Protein AF-A0A7Y2YPM9-F1 (afdb_monomer)

Mean predicted aligned error: 4.41 Å

Foldseek 3Di:
DLVLLVVLLVLLVCLLPDQLVVDDLVNLVVSLVRNLDADADDDDCPVLCCCVVVVVLVVPPDPVLSVLSVCLVVLNVQLRVLSVQLNVLSVPQVVVVCVVQADDDPDDDDPVNSVVRSVSCNVQSPDPSNSVSSVVSVVSCPSNVVSVVVSVVSVVVSVVVVVVVVD

Radius of gyration: 21.72 Å; Cα contacts (8 Å, |Δi|>4): 113; chains: 1; bounding box: 53×28×60 Å

Nearest PDB structures (foldseek):
  5swr-assembly1_B  TM=2.618E-01  e=9.375E+00  Homo sapiens
  4wid-assembly1_B  TM=1.787E-01  e=6.660E+00  macacine betaherpesvirus 3

Sequence (167 aa):
IYTYHIVRDSILNRLIDLDPRLESFDSQDSLIKKVDWSWTFNPSRGIYNSIINSGKIELISNYDLKIRIAKLKDVIVDYIDDELYALDYTTQNVEPYFVKTFSFYKRPRTKKERFKDSINYLKVIPSREFQNQMIYIGFALQGIFEEGPILRNEFVEIMDMIDKQLE

Structure (mmCIF, N/CA/C/O backbone):
data_AF-A0A7Y2YPM9-F1
#
_entry.id   AF-A0A7Y2YPM9-F1
#
loop_
_atom_site.group_PDB
_atom_site.id
_atom_site.type_symbol
_atom_site.label_atom_id
_atom_site.label_alt_id
_atom_site.label_comp_id
_atom_site.label_asym_id
_atom_site.label_entity_id
_atom_site.label_seq_id
_atom_site.pdbx_PDB_ins_code
_atom_site.Cartn_x
_atom_site.Cartn_y
_atom_site.Cartn_z
_atom_site.occupancy
_atom_site.B_iso_or_equiv
_atom_site.auth_seq_id
_atom_site.auth_comp_id
_atom_site.auth_asym_id
_atom_site.auth_atom_id
_atom_site.pdbx_PDB_model_num
ATOM 1 N N . ILE A 1 1 ? -7.909 5.938 1.749 1.00 85.31 1 ILE A N 1
ATOM 2 C CA . ILE A 1 1 ? -6.473 5.590 1.839 1.00 85.31 1 ILE A CA 1
ATOM 3 C C . ILE A 1 1 ? -6.265 4.112 1.535 1.00 85.31 1 ILE A C 1
ATOM 5 O O . ILE A 1 1 ? -5.653 3.842 0.517 1.00 85.31 1 ILE A O 1
ATOM 9 N N . TYR A 1 2 ? -6.901 3.189 2.267 1.00 91.12 2 TYR A N 1
ATOM 10 C CA . TYR A 1 2 ? -6.841 1.736 2.012 1.00 91.12 2 TYR A CA 1
ATOM 11 C C . TYR A 1 2 ? -6.971 1.305 0.533 1.00 91.12 2 TYR A C 1
ATOM 13 O O . TYR A 1 2 ? -6.163 0.530 0.038 1.00 91.12 2 TYR A O 1
ATOM 21 N N . THR A 1 3 ? -7.916 1.867 -0.233 1.00 91.88 3 THR A N 1
ATOM 22 C CA . THR A 1 3 ? -8.053 1.568 -1.675 1.00 91.88 3 THR A CA 1
ATOM 23 C C . THR A 1 3 ? -6.802 1.904 -2.495 1.00 91.88 3 THR A C 1
ATOM 25 O O . THR A 1 3 ? -6.511 1.214 -3.467 1.00 91.88 3 THR A O 1
ATOM 28 N N . TYR A 1 4 ? -6.042 2.937 -2.121 1.00 92.31 4 TYR A N 1
ATOM 29 C CA . TYR A 1 4 ? -4.777 3.253 -2.787 1.00 92.31 4 TYR A CA 1
ATOM 30 C C . TYR A 1 4 ? -3.715 2.186 -2.519 1.00 92.31 4 TYR A C 1
ATOM 32 O O . TYR A 1 4 ? -2.962 1.860 -3.433 1.00 92.31 4 TYR A O 1
ATOM 40 N N . HIS A 1 5 ? -3.706 1.594 -1.322 1.00 93.44 5 HIS A N 1
ATOM 41 C CA . HIS A 1 5 ? -2.824 0.470 -0.998 1.00 93.44 5 HIS A CA 1
ATOM 42 C C . HIS A 1 5 ? -3.176 -0.771 -1.816 1.00 93.44 5 HIS A C 1
ATOM 44 O O . HIS A 1 5 ? -2.278 -1.374 -2.390 1.00 93.44 5 HIS A O 1
ATOM 50 N N . ILE A 1 6 ? -4.467 -1.077 -2.005 1.00 94.44 6 ILE A N 1
ATOM 51 C CA . ILE A 1 6 ? -4.912 -2.163 -2.907 1.00 94.44 6 ILE A CA 1
ATOM 52 C C . ILE A 1 6 ? -4.408 -1.935 -4.340 1.00 94.44 6 ILE A C 1
ATOM 54 O O . ILE A 1 6 ? -3.908 -2.850 -4.992 1.00 94.44 6 ILE A O 1
ATOM 58 N N . VAL A 1 7 ? -4.535 -0.706 -4.852 1.00 93.94 7 VAL A N 1
ATOM 59 C CA . VAL A 1 7 ? -4.048 -0.367 -6.199 1.00 93.94 7 VAL A CA 1
ATOM 60 C C . VAL A 1 7 ? -2.532 -0.540 -6.284 1.00 93.94 7 VAL A C 1
ATOM 62 O O . VAL A 1 7 ? -2.036 -1.074 -7.275 1.00 93.94 7 VAL A O 1
ATOM 65 N N . ARG A 1 8 ? -1.797 -0.111 -5.254 1.00 93.94 8 ARG A N 1
ATOM 66 C CA . ARG A 1 8 ? -0.342 -0.265 -5.188 1.00 93.94 8 ARG A CA 1
ATOM 67 C C . ARG A 1 8 ? 0.071 -1.736 -5.176 1.00 93.94 8 ARG A C 1
ATOM 69 O O . ARG A 1 8 ? 0.938 -2.109 -5.957 1.00 93.94 8 ARG A O 1
ATOM 76 N N . ASP A 1 9 ? -0.575 -2.564 -4.365 1.00 95.00 9 ASP A N 1
ATOM 77 C CA . ASP A 1 9 ? -0.318 -4.005 -4.306 1.00 95.00 9 ASP A CA 1
ATOM 78 C C . ASP A 1 9 ? -0.583 -4.698 -5.649 1.00 95.00 9 ASP A C 1
ATOM 80 O O . ASP A 1 9 ? 0.256 -5.443 -6.154 1.00 95.00 9 ASP A O 1
ATOM 84 N N . SER A 1 10 ? -1.677 -4.343 -6.326 1.00 95.25 10 SER A N 1
ATOM 85 C CA . SER A 1 10 ? -1.936 -4.832 -7.683 1.00 95.25 10 SER A CA 1
ATOM 86 C C . SER A 1 10 ? -0.823 -4.452 -8.671 1.00 95.25 10 SER A C 1
ATOM 88 O O . SER A 1 10 ? -0.467 -5.259 -9.533 1.00 95.25 10 SER A O 1
ATOM 90 N N . ILE A 1 11 ? -0.254 -3.248 -8.554 1.00 95.50 11 ILE A N 1
ATOM 91 C CA . ILE A 1 11 ? 0.867 -2.792 -9.388 1.00 95.50 11 ILE A CA 1
ATOM 92 C C . ILE A 1 11 ? 2.150 -3.565 -9.058 1.00 95.50 11 ILE A C 1
ATOM 94 O O . ILE A 1 11 ? 2.866 -3.946 -9.984 1.00 95.50 11 ILE A O 1
ATOM 98 N N . LEU A 1 12 ? 2.431 -3.811 -7.774 1.00 95.31 12 LEU A N 1
ATOM 99 C CA . LEU A 1 12 ? 3.589 -4.587 -7.320 1.00 95.31 12 LEU A CA 1
ATOM 100 C C . LEU A 1 12 ? 3.538 -6.008 -7.867 1.00 95.31 12 LEU A C 1
ATOM 102 O O . LEU A 1 12 ? 4.462 -6.423 -8.562 1.00 95.31 12 LEU A O 1
ATOM 106 N N . ASN A 1 13 ? 2.423 -6.705 -7.648 1.00 94.88 13 ASN A N 1
ATOM 107 C CA . ASN A 1 13 ? 2.210 -8.057 -8.157 1.00 94.88 13 ASN A CA 1
ATOM 108 C C . ASN A 1 13 ? 2.335 -8.098 -9.685 1.00 94.88 13 ASN A C 1
ATOM 110 O O . ASN A 1 13 ? 2.999 -8.972 -10.240 1.00 94.88 13 ASN A O 1
ATOM 114 N N . ARG A 1 14 ? 1.799 -7.084 -10.384 1.00 95.06 14 ARG A N 1
ATOM 115 C CA . ARG A 1 14 ? 1.966 -6.983 -11.837 1.00 95.06 14 ARG A CA 1
ATOM 116 C C . ARG A 1 14 ? 3.427 -6.834 -12.248 1.00 95.06 14 ARG A C 1
ATOM 118 O O . ARG A 1 14 ? 3.799 -7.453 -13.233 1.00 95.06 14 ARG A O 1
ATOM 125 N N . LEU A 1 15 ? 4.221 -6.014 -11.556 1.00 95.19 15 LEU A N 1
ATOM 126 C CA . LEU A 1 15 ? 5.644 -5.790 -11.852 1.00 95.19 15 LEU A CA 1
ATOM 127 C C . LEU A 1 15 ? 6.524 -6.998 -11.518 1.00 95.19 15 LEU A C 1
ATOM 129 O O . LEU A 1 15 ? 7.536 -7.204 -12.190 1.00 95.19 15 LEU A O 1
ATOM 133 N N . ILE A 1 16 ? 6.144 -7.782 -10.509 1.00 94.62 16 ILE A N 1
ATOM 134 C CA . ILE A 1 16 ? 6.858 -9.000 -10.118 1.00 94.62 16 ILE A CA 1
ATOM 135 C C . ILE A 1 16 ? 6.763 -10.057 -11.227 1.00 94.62 16 ILE A C 1
ATOM 137 O O . ILE A 1 16 ? 7.775 -10.610 -11.652 1.00 94.62 16 ILE A O 1
ATOM 141 N N . ASP A 1 17 ? 5.565 -10.248 -11.781 1.00 93.06 17 ASP A N 1
ATOM 142 C CA . ASP A 1 17 ? 5.308 -11.246 -12.827 1.00 93.06 17 ASP A CA 1
ATOM 143 C C . ASP A 1 17 ? 5.574 -10.736 -14.259 1.00 93.06 17 ASP A C 1
ATOM 145 O O . ASP A 1 17 ? 5.363 -11.455 -15.242 1.00 93.06 17 ASP A O 1
ATOM 149 N N . LEU A 1 18 ? 5.998 -9.4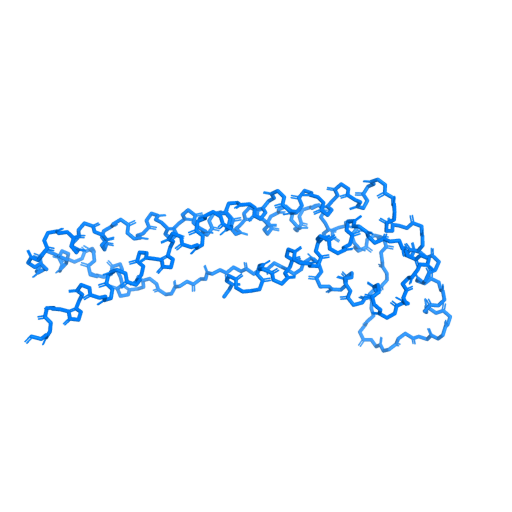78 -14.418 1.00 93.38 18 LEU A N 1
ATOM 150 C CA . LEU A 1 18 ? 6.104 -8.832 -15.725 1.00 93.38 18 LEU A CA 1
ATOM 151 C C . LEU A 1 18 ? 7.313 -9.330 -16.531 1.00 93.38 18 LEU A C 1
ATOM 153 O O . LEU A 1 18 ? 8.461 -9.105 -16.149 1.00 93.38 18 LEU A O 1
ATOM 157 N N . ASP A 1 19 ? 7.071 -9.871 -17.731 1.00 94.12 19 ASP A N 1
ATOM 158 C CA . ASP A 1 19 ? 8.106 -9.980 -18.770 1.00 94.12 19 ASP A CA 1
ATOM 159 C C . ASP A 1 19 ? 8.087 -8.720 -19.657 1.00 94.12 19 ASP A C 1
ATOM 161 O O . ASP A 1 19 ? 7.159 -8.536 -20.457 1.00 94.12 19 ASP A O 1
ATOM 165 N N . PRO A 1 20 ? 9.111 -7.848 -19.591 1.00 93.81 20 PRO A N 1
ATOM 166 C CA . PRO A 1 20 ? 9.115 -6.587 -20.332 1.00 93.81 20 PRO A CA 1
ATOM 167 C C . PRO A 1 20 ? 9.227 -6.764 -21.852 1.00 93.81 20 PRO A C 1
ATOM 169 O O . PRO A 1 20 ? 9.080 -5.789 -22.588 1.00 93.81 20 PRO A O 1
ATOM 172 N N . ARG A 1 21 ? 9.477 -7.981 -22.351 1.00 92.81 21 ARG A N 1
ATOM 173 C CA . ARG A 1 21 ? 9.487 -8.290 -23.792 1.00 92.81 21 ARG A CA 1
ATOM 174 C C . ARG A 1 21 ? 8.085 -8.504 -24.360 1.00 92.81 21 ARG A C 1
ATOM 176 O O . ARG A 1 21 ? 7.908 -8.388 -25.569 1.00 92.81 21 ARG A O 1
ATOM 183 N N . LEU A 1 22 ? 7.119 -8.839 -23.505 1.00 93.50 22 LEU A N 1
ATOM 184 C CA . LEU A 1 22 ? 5.736 -9.142 -23.888 1.00 93.50 22 LEU A CA 1
ATOM 185 C C . LEU A 1 22 ? 4.789 -7.954 -23.674 1.00 93.50 22 LEU A C 1
ATOM 187 O O . LEU A 1 22 ? 3.640 -7.989 -24.104 1.00 93.50 22 LEU A O 1
ATOM 191 N N . GLU A 1 23 ? 5.275 -6.896 -23.029 1.00 92.38 23 GLU A N 1
ATOM 192 C CA . GLU A 1 23 ? 4.487 -5.741 -22.613 1.00 92.38 23 GLU A CA 1
ATOM 193 C C . GLU A 1 23 ? 4.862 -4.480 -23.385 1.00 92.38 23 GLU A C 1
ATOM 195 O O . GLU A 1 23 ? 6.017 -4.266 -23.757 1.00 92.38 23 GLU A O 1
ATOM 200 N N . SER A 1 24 ? 3.893 -3.585 -23.577 1.00 94.50 24 SER A N 1
ATOM 201 C CA . SER A 1 24 ? 4.172 -2.298 -24.216 1.00 94.50 24 SER A CA 1
ATOM 202 C C . SER A 1 24 ? 4.994 -1.386 -23.299 1.00 94.50 24 SER A C 1
ATOM 204 O O . SER A 1 24 ? 4.868 -1.428 -22.074 1.00 94.50 24 SER A O 1
ATOM 206 N N . PHE A 1 25 ? 5.798 -0.497 -23.891 1.00 93.44 25 PHE A N 1
ATOM 207 C CA . PHE A 1 25 ? 6.532 0.519 -23.128 1.00 93.44 25 PHE A CA 1
ATOM 208 C C . PHE A 1 25 ? 5.600 1.360 -22.244 1.00 93.44 25 PHE A C 1
ATOM 210 O O . PHE A 1 25 ? 5.958 1.679 -21.117 1.00 93.44 25 PHE A O 1
ATOM 217 N N . ASP A 1 26 ? 4.416 1.726 -22.745 1.00 93.75 26 ASP A N 1
ATOM 218 C CA . ASP A 1 26 ? 3.487 2.596 -22.013 1.00 93.75 26 ASP A CA 1
ATOM 219 C C . ASP A 1 26 ? 2.877 1.879 -20.798 1.00 93.75 26 ASP A C 1
ATOM 221 O O . ASP A 1 26 ? 2.697 2.498 -19.749 1.00 93.75 26 ASP A O 1
ATOM 225 N N . SER A 1 27 ? 2.631 0.569 -20.918 1.00 94.06 27 SER A N 1
ATOM 226 C CA . SER A 1 27 ? 2.228 -0.301 -19.805 1.00 94.06 27 SER A CA 1
ATOM 227 C C . SER A 1 27 ? 3.308 -0.309 -18.717 1.00 94.06 27 SER A C 1
ATOM 229 O O . SER A 1 27 ? 3.047 0.057 -17.570 1.00 94.06 27 SER A O 1
ATOM 231 N N . GLN A 1 28 ? 4.556 -0.600 -19.101 1.00 94.44 28 GLN A N 1
ATOM 232 C CA . GLN A 1 28 ? 5.704 -0.641 -18.189 1.00 94.44 28 GLN A CA 1
ATOM 233 C C . GLN A 1 28 ? 5.958 0.717 -17.512 1.00 94.44 28 GLN A C 1
ATOM 235 O O . GLN A 1 28 ? 6.045 0.797 -16.288 1.00 94.44 28 GLN A O 1
ATOM 240 N N . ASP A 1 29 ? 6.016 1.802 -18.290 1.00 93.25 29 ASP A N 1
ATOM 241 C CA . ASP A 1 29 ? 6.245 3.162 -17.785 1.00 93.25 29 ASP A CA 1
ATOM 242 C C . ASP A 1 29 ? 5.136 3.597 -16.819 1.00 93.25 29 ASP A C 1
ATOM 244 O O . ASP A 1 29 ? 5.415 4.267 -15.823 1.00 93.25 29 ASP A O 1
ATOM 248 N N . SER A 1 30 ? 3.880 3.204 -17.071 1.00 92.50 30 SER A N 1
ATOM 249 C CA . SER A 1 30 ? 2.788 3.529 -16.153 1.00 92.50 30 SER A CA 1
ATOM 250 C C . SER A 1 30 ? 2.898 2.797 -14.818 1.00 92.50 30 SER A C 1
ATOM 252 O O . SER A 1 30 ? 2.483 3.378 -13.815 1.00 92.50 30 SER A O 1
ATOM 254 N N . LEU A 1 31 ? 3.371 1.550 -14.796 1.00 94.31 31 LEU A N 1
ATOM 255 C CA . LEU A 1 31 ? 3.539 0.783 -13.559 1.00 94.31 31 LEU A CA 1
ATOM 256 C C . LEU A 1 31 ? 4.694 1.353 -12.728 1.00 94.31 31 LEU A C 1
ATOM 258 O O . LEU A 1 31 ? 4.510 1.670 -11.554 1.00 94.31 31 LEU A O 1
ATOM 262 N N . ILE A 1 32 ? 5.849 1.590 -13.362 1.00 93.31 32 ILE A N 1
ATOM 263 C CA . ILE A 1 32 ? 7.043 2.147 -12.706 1.00 93.31 32 ILE A CA 1
ATOM 264 C C . ILE A 1 32 ? 6.759 3.502 -12.050 1.00 93.31 32 ILE A C 1
ATOM 266 O O . ILE A 1 32 ? 7.248 3.770 -10.961 1.00 93.31 32 ILE A O 1
ATOM 270 N N . LYS A 1 33 ? 5.943 4.358 -12.671 1.00 89.50 33 LYS A N 1
ATOM 271 C CA . LYS A 1 33 ? 5.614 5.688 -12.127 1.00 89.50 33 LYS A CA 1
ATOM 272 C C . LYS A 1 33 ? 4.692 5.686 -10.907 1.00 89.50 33 LYS A C 1
ATOM 274 O O . LYS A 1 33 ? 4.485 6.753 -10.337 1.00 89.50 33 LYS A O 1
ATOM 279 N N . LYS A 1 34 ? 4.059 4.555 -10.596 1.00 89.81 34 LYS A N 1
ATOM 280 C CA . LYS A 1 34 ? 3.013 4.458 -9.567 1.00 89.81 34 LYS A CA 1
ATOM 281 C C . LYS A 1 34 ? 3.397 3.556 -8.398 1.00 89.81 34 LYS A C 1
ATOM 283 O O . LYS A 1 34 ? 2.707 3.561 -7.387 1.00 89.81 34 LYS A O 1
ATOM 288 N N . VAL A 1 35 ? 4.440 2.745 -8.544 1.00 88.06 35 VAL A N 1
ATOM 289 C CA . VAL A 1 35 ? 4.758 1.679 -7.585 1.00 88.06 35 VAL A CA 1
ATOM 290 C C . VAL A 1 35 ? 5.366 2.191 -6.273 1.00 88.06 35 VAL A C 1
ATOM 292 O O . VAL A 1 35 ? 5.175 1.586 -5.216 1.00 88.06 35 VAL A O 1
ATOM 295 N N . ASP A 1 36 ? 6.048 3.334 -6.313 1.00 82.69 36 ASP A N 1
ATOM 296 C CA . ASP A 1 36 ? 6.629 4.003 -5.146 1.00 82.69 36 ASP A CA 1
ATOM 297 C C . ASP A 1 36 ? 5.632 4.923 -4.413 1.00 82.69 36 ASP A C 1
ATOM 299 O O . ASP A 1 36 ? 5.966 5.499 -3.380 1.00 82.69 36 ASP A O 1
ATOM 303 N N . TRP A 1 37 ? 4.385 5.043 -4.887 1.00 82.62 37 TRP A N 1
ATOM 304 C CA . TRP A 1 37 ? 3.382 5.892 -4.243 1.00 82.62 37 TRP A CA 1
ATOM 305 C C . TRP A 1 37 ? 2.966 5.331 -2.887 1.00 82.62 37 TRP A C 1
ATOM 307 O O . TRP A 1 37 ? 2.255 4.331 -2.807 1.00 82.62 37 TRP A O 1
ATOM 317 N N . SER A 1 38 ? 3.357 6.026 -1.823 1.00 81.69 38 SER A N 1
ATOM 318 C CA . SER A 1 38 ? 2.971 5.710 -0.449 1.00 81.69 38 SER A CA 1
ATOM 319 C C . SER A 1 38 ? 1.944 6.723 0.058 1.00 81.69 38 SER A C 1
ATOM 321 O O . SER A 1 38 ? 2.070 7.924 -0.181 1.00 81.69 38 SER A O 1
ATOM 323 N N . TRP A 1 39 ? 0.913 6.238 0.751 1.00 82.44 39 TRP A N 1
ATOM 324 C CA . TRP A 1 39 ? -0.169 7.054 1.303 1.00 82.44 39 TRP A CA 1
ATOM 325 C C . TRP A 1 39 ? -0.281 6.812 2.801 1.00 82.44 39 TRP A C 1
ATOM 327 O O . TRP A 1 39 ? -0.182 5.671 3.235 1.00 82.44 39 TRP A O 1
ATOM 337 N N . THR A 1 40 ? -0.533 7.868 3.569 1.00 86.19 40 THR A N 1
ATOM 338 C CA . THR A 1 40 ? -0.739 7.769 5.016 1.00 86.19 40 THR A CA 1
ATOM 339 C C . THR A 1 40 ? -2.099 8.334 5.410 1.00 86.19 40 THR A C 1
ATOM 341 O O . THR A 1 40 ? -2.588 9.334 4.869 1.00 86.19 40 THR A O 1
ATOM 344 N N . PHE A 1 41 ? -2.750 7.662 6.346 1.00 83.88 41 PHE A N 1
ATOM 345 C CA . PHE A 1 41 ? -4.011 8.024 6.949 1.00 83.88 41 PHE A CA 1
ATOM 346 C C . PHE A 1 41 ? -3.744 8.929 8.148 1.00 83.88 41 PHE A C 1
ATOM 348 O O . PHE A 1 41 ? -3.172 8.523 9.152 1.00 83.88 41 PHE A O 1
ATOM 355 N N . ASN A 1 42 ? -4.180 10.185 8.053 1.00 83.00 42 ASN A N 1
ATOM 356 C CA . ASN A 1 42 ? -3.996 11.171 9.115 1.00 83.00 42 ASN A CA 1
ATOM 357 C C . ASN A 1 42 ? -5.356 11.715 9.591 1.00 83.00 42 ASN A C 1
ATOM 359 O O . ASN A 1 42 ? -5.788 12.781 9.140 1.00 83.00 42 ASN A O 1
ATOM 363 N N . PRO A 1 43 ? -6.091 10.969 10.440 1.00 83.31 43 PRO A N 1
ATOM 364 C CA . PRO A 1 43 ? -7.395 11.398 10.927 1.00 83.31 43 PRO A CA 1
ATOM 365 C C . PRO A 1 43 ? -7.265 12.542 11.938 1.00 83.31 43 PRO A C 1
ATOM 367 O O . PRO A 1 43 ? -6.377 12.547 12.791 1.00 83.31 43 PRO A O 1
ATOM 370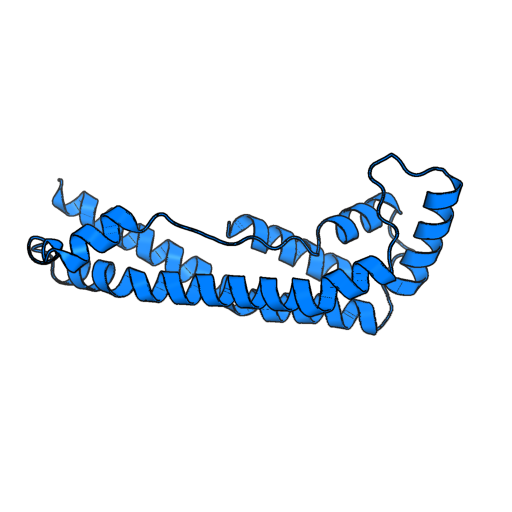 N N . SER A 1 44 ? -8.215 13.481 11.918 1.00 83.50 44 SER A N 1
ATOM 371 C CA . SER A 1 44 ? -8.327 14.477 12.989 1.00 83.50 44 SER A CA 1
ATOM 372 C C . SER A 1 44 ? -8.759 13.802 14.291 1.00 83.50 44 SER A C 1
ATOM 374 O O . SER A 1 44 ? -9.834 13.212 14.369 1.00 83.50 44 SER A O 1
ATOM 376 N N . ARG A 1 45 ? -7.933 13.921 15.336 1.00 82.75 45 ARG A N 1
ATOM 377 C CA . ARG A 1 45 ? -8.190 13.322 16.659 1.00 82.75 45 ARG A CA 1
ATOM 378 C C . ARG A 1 45 ? -8.620 14.337 17.718 1.00 82.75 45 ARG A C 1
ATOM 380 O O . ARG A 1 45 ? -8.755 13.977 18.879 1.00 82.75 45 ARG A O 1
ATOM 387 N N . GLY A 1 46 ? -8.833 15.605 17.357 1.00 84.50 46 GLY A N 1
ATOM 388 C CA . GLY A 1 46 ? -9.096 16.675 18.331 1.00 84.50 46 GLY A CA 1
ATOM 389 C C . GLY A 1 46 ? -10.354 16.438 19.174 1.00 84.50 46 GLY A C 1
ATOM 390 O O . GLY A 1 46 ? -10.303 16.498 20.401 1.00 84.50 46 GLY A O 1
ATOM 391 N N . ILE A 1 47 ? -11.470 16.108 18.517 1.00 83.56 47 ILE A N 1
ATOM 392 C CA . ILE A 1 47 ? -12.748 15.823 19.190 1.00 83.56 47 ILE A CA 1
ATOM 393 C C . ILE A 1 47 ? -12.657 14.517 19.982 1.00 83.56 47 ILE A C 1
ATOM 395 O O . ILE A 1 47 ? -13.022 14.493 21.154 1.00 83.56 47 ILE A O 1
ATOM 399 N N . TYR A 1 48 ? -12.106 13.465 19.371 1.00 87.06 48 TYR A N 1
ATOM 400 C CA . TYR A 1 48 ? -11.875 12.179 20.027 1.00 87.06 48 TYR A CA 1
ATOM 401 C C . TYR A 1 48 ? -11.076 12.347 21.330 1.00 87.06 48 TYR A C 1
ATOM 403 O O . TYR A 1 48 ? -11.556 12.011 22.410 1.00 87.06 48 TYR A O 1
ATOM 411 N N . ASN A 1 49 ? -9.907 12.990 21.257 1.00 87.25 49 ASN A N 1
ATOM 412 C CA . ASN A 1 49 ? -9.060 13.260 22.417 1.00 87.25 49 ASN A CA 1
ATOM 413 C C . ASN A 1 49 ? -9.781 14.118 23.464 1.00 87.25 49 ASN A C 1
ATOM 415 O O . ASN A 1 49 ? -9.600 13.902 24.658 1.00 87.25 49 ASN A O 1
ATOM 419 N N . SER A 1 50 ? -10.607 15.082 23.043 1.00 88.38 50 SER A N 1
ATOM 420 C CA . SER A 1 50 ? -11.401 15.893 23.968 1.00 88.38 50 SER A CA 1
ATOM 421 C C . SER A 1 50 ? -12.407 15.046 24.748 1.00 88.38 50 SER A C 1
ATOM 423 O O . SER A 1 50 ? -12.502 15.199 25.964 1.00 88.38 50 SER A O 1
ATOM 425 N N . ILE A 1 51 ? -13.123 14.131 24.088 1.00 86.56 51 ILE A N 1
ATOM 426 C CA . ILE A 1 51 ? -14.112 13.250 24.730 1.00 86.56 51 ILE A CA 1
ATOM 427 C C . ILE A 1 51 ? -13.441 12.322 25.749 1.00 86.56 51 ILE A C 1
ATOM 429 O O . ILE A 1 51 ? -13.927 12.212 26.876 1.00 86.56 51 ILE A O 1
ATOM 433 N N . ILE A 1 52 ? -12.308 11.719 25.378 1.00 86.44 52 ILE A N 1
ATOM 434 C CA . ILE A 1 52 ? -11.532 10.838 26.260 1.00 86.44 52 ILE A CA 1
ATOM 435 C C . ILE A 1 52 ? -10.971 11.620 27.456 1.00 86.44 52 ILE A C 1
ATOM 437 O O . ILE A 1 52 ? -11.255 11.295 28.606 1.00 86.44 52 ILE A O 1
ATOM 441 N N . ASN A 1 53 ? -10.224 12.697 27.202 1.00 87.75 53 ASN A N 1
ATOM 442 C CA . ASN A 1 53 ? -9.461 13.392 28.244 1.00 87.75 53 ASN A CA 1
ATOM 443 C C . ASN A 1 53 ? -10.334 14.216 29.200 1.00 87.75 53 ASN A C 1
ATOM 445 O O . ASN A 1 53 ? -9.916 14.493 30.320 1.00 87.75 53 ASN A O 1
ATOM 449 N N . SER A 1 54 ? -11.532 14.632 28.778 1.00 88.75 54 SER A N 1
ATOM 450 C CA . SER A 1 54 ? -12.472 15.353 29.650 1.00 88.75 54 SER A CA 1
ATOM 451 C C . SER A 1 54 ? -13.333 14.432 30.520 1.00 88.75 54 SER A C 1
ATOM 453 O O . SER A 1 54 ? -14.188 14.926 31.251 1.00 88.75 54 SER A O 1
ATOM 455 N N . GLY A 1 55 ? -13.164 13.108 30.416 1.00 86.62 55 GLY A N 1
ATOM 456 C CA . GLY A 1 55 ? -14.007 12.129 31.105 1.00 86.62 55 GLY A CA 1
ATOM 457 C C . GLY A 1 55 ? -15.441 12.062 30.570 1.00 86.62 55 GLY A C 1
ATOM 458 O O . GLY A 1 55 ? -16.251 11.306 31.093 1.00 86.62 55 GLY A O 1
ATOM 459 N N . LYS A 1 56 ? -15.776 12.808 29.506 1.00 88.44 56 LYS A N 1
ATOM 460 C CA . LYS A 1 56 ? -17.112 12.784 28.883 1.00 88.44 56 LYS A CA 1
ATOM 461 C C . LYS A 1 56 ? -17.474 11.415 28.322 1.00 88.44 56 LYS A C 1
ATOM 463 O O . LYS A 1 56 ? -18.656 11.108 28.229 1.00 88.44 56 LYS A O 1
ATOM 468 N N . ILE A 1 57 ? -16.480 10.589 27.997 1.00 87.19 57 ILE A N 1
ATOM 469 C CA . ILE A 1 57 ? -16.689 9.181 27.649 1.00 87.19 57 ILE A CA 1
ATOM 470 C C . ILE A 1 57 ? -17.458 8.409 28.739 1.00 87.19 57 ILE A C 1
ATOM 472 O O . ILE A 1 57 ? -18.200 7.484 28.419 1.00 87.19 57 ILE A O 1
ATOM 476 N N . GLU A 1 58 ? -17.379 8.822 30.011 1.00 89.44 58 GLU A N 1
ATOM 477 C CA . GLU A 1 58 ? -18.121 8.181 31.102 1.00 89.44 58 GLU A CA 1
ATOM 478 C C . GLU A 1 58 ? -19.638 8.367 31.013 1.00 89.44 58 GLU A C 1
ATOM 480 O O . GLU A 1 58 ? -20.377 7.545 31.556 1.00 89.44 58 GLU A O 1
ATOM 485 N N . LEU A 1 59 ? -20.101 9.389 30.284 1.00 88.00 59 LEU A N 1
ATOM 486 C CA . LEU A 1 59 ? -21.524 9.644 30.039 1.00 88.00 59 LEU A CA 1
ATOM 487 C C . LEU A 1 59 ? -22.159 8.608 29.101 1.00 88.00 59 LEU A C 1
ATOM 489 O O . LEU A 1 59 ? -23.383 8.513 29.039 1.00 88.00 59 LEU A O 1
ATOM 493 N N . ILE A 1 60 ? -21.348 7.831 28.379 1.00 88.19 60 ILE A N 1
ATOM 494 C CA . ILE A 1 60 ? -21.830 6.738 27.536 1.00 88.19 60 ILE A CA 1
ATOM 495 C C . ILE A 1 60 ? -22.262 5.588 28.450 1.00 88.19 60 ILE A C 1
ATOM 497 O O . ILE A 1 60 ? -21.437 4.950 29.108 1.00 88.19 60 ILE A O 1
ATOM 501 N N . SER A 1 61 ? -23.569 5.326 28.491 1.00 88.38 61 SER A N 1
ATOM 502 C CA . SER A 1 61 ? -24.176 4.302 29.350 1.00 88.38 61 SER A CA 1
ATOM 503 C C . SER A 1 61 ? -23.845 2.876 28.903 1.00 88.38 61 SER A C 1
ATOM 505 O O . SER A 1 61 ? -23.681 1.987 29.737 1.00 88.38 61 SER A O 1
ATOM 507 N N . ASN A 1 62 ? -23.711 2.650 27.594 1.00 92.50 62 ASN A N 1
ATOM 508 C CA . ASN A 1 62 ? -23.319 1.353 27.052 1.00 92.50 62 ASN A CA 1
ATOM 509 C C . ASN A 1 62 ? -21.825 1.104 27.288 1.00 92.50 62 ASN A C 1
ATOM 511 O O . ASN A 1 62 ? -20.958 1.751 26.698 1.00 92.50 62 ASN A O 1
ATOM 515 N N . TYR A 1 63 ? -21.551 0.132 28.154 1.00 92.00 63 TYR A N 1
ATOM 516 C CA . TYR A 1 63 ? -20.204 -0.252 28.553 1.00 92.00 63 TYR A CA 1
ATOM 517 C C . TYR A 1 63 ? -19.353 -0.786 27.391 1.00 92.00 63 TYR A C 1
ATOM 519 O O . TYR A 1 63 ? -18.172 -0.459 27.305 1.00 92.00 63 TYR A O 1
ATOM 527 N N . ASP A 1 64 ? -19.946 -1.556 26.477 1.00 93.31 64 ASP A N 1
ATOM 528 C CA . ASP A 1 64 ? -19.230 -2.111 25.324 1.00 93.31 64 ASP A CA 1
ATOM 529 C C . ASP A 1 64 ? -18.826 -1.004 24.338 1.00 93.31 64 ASP A C 1
ATOM 531 O O . ASP A 1 64 ? -17.662 -0.907 23.951 1.00 93.31 64 ASP A O 1
ATOM 535 N N . LEU A 1 65 ? -19.746 -0.073 24.049 1.00 92.81 65 LEU A N 1
ATOM 536 C CA . LEU A 1 65 ? -19.466 1.099 23.211 1.00 92.81 65 LEU A CA 1
ATOM 537 C C . LEU A 1 65 ? -18.338 1.945 23.811 1.00 92.81 65 LEU A C 1
ATOM 539 O O . LEU A 1 65 ? -17.426 2.377 23.108 1.00 92.81 65 LEU A O 1
ATOM 543 N N . LYS A 1 66 ? -18.373 2.145 25.133 1.00 92.31 66 LYS A N 1
ATOM 544 C CA . LYS A 1 66 ? -17.335 2.866 25.872 1.00 92.31 66 LYS A CA 1
ATOM 545 C C . LYS A 1 66 ? -15.961 2.214 25.696 1.00 92.31 66 LYS A C 1
ATOM 547 O O . LYS A 1 66 ? -14.997 2.906 25.369 1.00 92.31 66 LYS A O 1
ATOM 552 N N . ILE A 1 67 ? -15.867 0.895 25.885 1.00 92.38 67 ILE A N 1
ATOM 553 C CA . ILE A 1 67 ? -14.609 0.152 25.720 1.00 92.38 67 ILE A CA 1
ATOM 554 C C . ILE A 1 67 ? -14.091 0.265 24.288 1.00 92.38 67 ILE A C 1
ATOM 556 O O . ILE A 1 67 ? -12.903 0.519 24.094 1.00 92.38 67 ILE A O 1
ATOM 560 N N . ARG A 1 68 ? -14.959 0.081 23.291 1.00 93.75 68 ARG A N 1
ATOM 561 C CA . ARG A 1 68 ? -14.571 0.137 21.877 1.00 93.75 68 ARG A CA 1
ATOM 562 C C . ARG A 1 68 ? -14.056 1.510 21.482 1.00 93.75 68 ARG A C 1
ATOM 564 O O . ARG A 1 68 ? -12.978 1.607 20.908 1.00 93.75 68 ARG A O 1
ATOM 571 N N . ILE A 1 69 ? -14.752 2.575 21.887 1.00 91.81 69 ILE A N 1
ATOM 572 C CA . ILE A 1 69 ? -14.279 3.947 21.672 1.00 91.81 69 ILE A CA 1
ATOM 573 C C . ILE A 1 69 ? -12.921 4.156 22.344 1.00 91.81 69 ILE A C 1
ATOM 575 O O . ILE A 1 69 ? -12.048 4.749 21.726 1.00 91.81 69 ILE A O 1
ATOM 579 N N . ALA A 1 70 ? -12.704 3.661 23.566 1.00 90.25 70 ALA A N 1
ATOM 580 C CA . ALA A 1 70 ? -11.415 3.810 24.242 1.00 90.25 70 ALA A CA 1
ATOM 581 C C . ALA A 1 70 ? -10.269 3.077 23.513 1.00 90.25 70 ALA A C 1
ATOM 583 O O . ALA A 1 70 ? -9.177 3.634 23.385 1.00 90.25 70 ALA A O 1
ATOM 584 N N . LYS A 1 71 ? -10.526 1.861 23.011 1.00 91.44 71 LYS A N 1
ATOM 585 C CA . LYS A 1 71 ? -9.555 1.031 22.273 1.00 91.44 71 LYS A CA 1
ATOM 586 C C . LYS A 1 71 ? -9.316 1.487 20.837 1.00 91.44 71 LYS A C 1
ATOM 588 O O . LYS A 1 71 ? -8.273 1.175 20.275 1.00 91.44 71 LYS A O 1
ATOM 593 N N . LEU A 1 72 ? -10.240 2.245 20.248 1.00 91.94 72 LEU A N 1
ATOM 594 C CA . LEU A 1 72 ? -10.131 2.727 18.871 1.00 91.94 72 LEU A CA 1
ATOM 595 C C . LEU A 1 72 ? -8.818 3.484 18.624 1.00 91.94 72 LEU A C 1
ATOM 597 O O . LEU A 1 72 ? -8.269 3.424 17.528 1.00 91.94 72 LEU A O 1
ATOM 601 N N . LYS A 1 73 ? -8.284 4.176 19.640 1.00 90.06 73 LYS A N 1
ATOM 602 C CA . LYS A 1 73 ? -6.971 4.825 19.540 1.00 90.06 73 LYS A CA 1
ATOM 603 C C . LYS A 1 73 ? -5.868 3.838 19.167 1.00 90.06 73 LYS A C 1
ATOM 605 O O . LYS A 1 73 ? -5.055 4.195 18.322 1.00 90.06 73 LYS A O 1
ATOM 610 N N . ASP A 1 74 ? -5.832 2.681 19.815 1.00 91.88 74 ASP A N 1
AT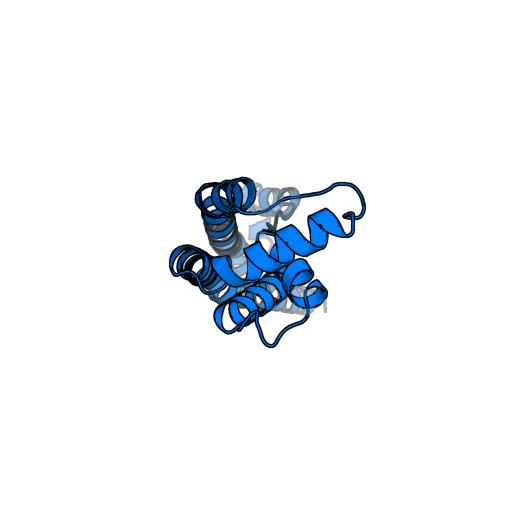OM 611 C CA . ASP A 1 74 ? -4.759 1.702 19.651 1.00 91.88 74 ASP A CA 1
ATOM 612 C C . ASP A 1 74 ? -4.8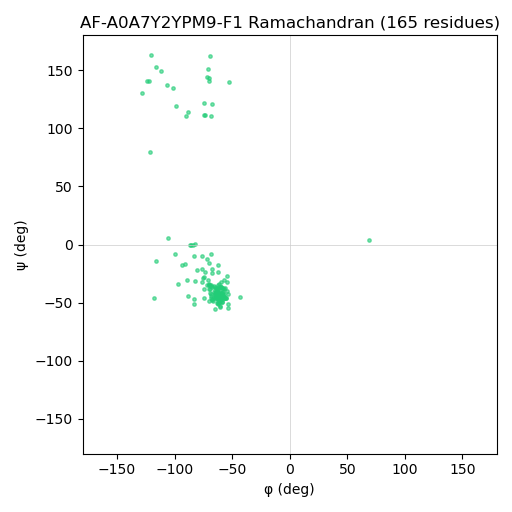29 1.119 18.235 1.00 91.88 74 ASP A C 1
ATOM 614 O O . ASP A 1 74 ? -3.874 1.255 17.485 1.00 91.88 74 ASP A O 1
ATOM 618 N N . VAL A 1 75 ? -6.022 0.701 17.792 1.00 92.88 75 VAL A N 1
ATOM 619 C CA . VAL A 1 75 ? -6.252 0.187 16.425 1.00 92.88 75 VAL A CA 1
ATOM 620 C C . VAL A 1 75 ? -5.899 1.215 15.338 1.00 92.88 75 VAL A C 1
ATOM 622 O O . VAL A 1 75 ? -5.401 0.863 14.274 1.00 92.88 75 VAL A O 1
ATOM 625 N N . ILE A 1 76 ? -6.156 2.511 15.570 1.00 92.75 76 ILE A N 1
ATOM 626 C CA . ILE A 1 76 ? -5.737 3.562 14.625 1.00 92.75 76 ILE A CA 1
ATOM 627 C C . ILE A 1 76 ? -4.211 3.729 14.633 1.00 92.75 76 ILE A C 1
ATOM 629 O O . ILE A 1 76 ? -3.639 4.066 13.598 1.00 92.75 76 ILE A O 1
ATOM 633 N N . VAL A 1 77 ? -3.566 3.626 15.798 1.00 92.88 77 VAL A N 1
ATOM 634 C CA . VAL A 1 77 ? -2.110 3.778 15.911 1.00 92.88 77 VAL A CA 1
ATOM 635 C C . VAL A 1 77 ? -1.407 2.630 15.207 1.00 92.88 77 VAL A C 1
ATOM 637 O O . VAL A 1 77 ? -0.570 2.930 14.365 1.00 92.88 77 VAL A O 1
ATOM 640 N N . ASP A 1 78 ? -1.817 1.389 15.460 1.00 93.81 78 ASP A N 1
ATOM 641 C CA . ASP A 1 78 ? -1.252 0.198 14.818 1.00 93.81 78 ASP A CA 1
ATOM 642 C C . ASP A 1 78 ? -1.300 0.350 13.281 1.00 93.81 78 ASP A C 1
ATOM 644 O O . ASP A 1 78 ? -0.262 0.367 12.613 1.00 93.81 78 ASP A O 1
ATOM 648 N N . TYR A 1 79 ? -2.477 0.699 12.737 1.00 95.19 79 TYR A N 1
ATOM 649 C CA . TYR A 1 79 ? -2.650 0.847 11.286 1.00 95.19 79 TYR A CA 1
ATOM 650 C C . TYR A 1 79 ? -1.764 1.954 10.689 1.00 95.19 79 TYR A C 1
ATOM 652 O O . TYR A 1 79 ? -1.305 1.863 9.548 1.00 95.19 79 TYR A O 1
ATOM 660 N N . ILE A 1 80 ? -1.537 3.041 11.434 1.00 94.50 80 ILE A N 1
ATOM 661 C CA . ILE A 1 80 ? -0.660 4.131 10.986 1.00 94.50 80 ILE A CA 1
ATOM 662 C C . ILE A 1 80 ? 0.807 3.729 11.071 1.00 94.50 80 ILE A C 1
ATOM 664 O O . ILE A 1 80 ? 1.575 4.117 10.193 1.00 94.50 80 ILE A O 1
ATOM 668 N N . ASP A 1 81 ? 1.203 2.989 12.101 1.00 95.06 81 ASP A N 1
ATOM 669 C CA . ASP A 1 81 ? 2.577 2.526 12.261 1.00 95.06 81 ASP A CA 1
ATOM 670 C C . ASP A 1 81 ? 2.968 1.601 11.096 1.00 95.06 81 ASP A C 1
ATOM 672 O O . ASP A 1 81 ? 4.054 1.761 10.530 1.00 95.06 81 ASP A O 1
ATOM 676 N N . ASP A 1 82 ? 2.049 0.753 10.627 1.00 95.31 82 ASP A N 1
ATOM 677 C CA . ASP A 1 82 ? 2.233 -0.052 9.415 1.00 95.31 82 ASP A CA 1
ATOM 678 C C . ASP A 1 82 ? 2.349 0.798 8.136 1.00 95.31 82 ASP A C 1
ATOM 680 O O . ASP A 1 82 ? 3.210 0.559 7.280 1.00 95.31 82 ASP A O 1
ATOM 684 N N . GLU A 1 83 ? 1.530 1.847 7.995 1.00 94.94 83 GLU A N 1
ATOM 685 C CA . GLU A 1 83 ? 1.655 2.786 6.873 1.00 94.94 83 GLU A CA 1
ATOM 686 C C . GLU A 1 83 ? 2.981 3.553 6.893 1.00 94.94 83 GLU A C 1
ATOM 688 O O . GLU A 1 83 ? 3.579 3.791 5.836 1.00 94.94 83 GLU A O 1
ATOM 693 N N . LEU A 1 84 ? 3.461 3.921 8.081 1.00 95.62 84 LEU A N 1
ATOM 694 C CA . LEU A 1 84 ? 4.754 4.566 8.264 1.00 95.62 84 LEU A CA 1
ATOM 695 C C . LEU A 1 84 ? 5.905 3.607 7.971 1.00 95.62 84 LEU A C 1
ATOM 697 O O . LEU A 1 84 ? 6.874 4.030 7.347 1.00 95.62 84 LEU A O 1
ATOM 701 N N . TYR A 1 85 ? 5.793 2.332 8.341 1.00 95.12 85 TYR A N 1
ATOM 702 C CA . TYR A 1 85 ? 6.787 1.317 7.999 1.00 95.12 85 TYR A CA 1
ATOM 703 C C . TYR A 1 85 ? 6.927 1.151 6.479 1.00 95.12 85 TYR A C 1
ATOM 705 O O . TYR A 1 85 ? 8.036 1.207 5.937 1.00 95.12 85 TYR A O 1
ATOM 713 N N . ALA A 1 86 ? 5.804 1.025 5.764 1.00 94.88 86 ALA A N 1
ATOM 714 C CA . ALA A 1 86 ? 5.803 0.927 4.306 1.00 94.88 86 ALA A CA 1
ATOM 715 C C . ALA A 1 86 ? 6.360 2.188 3.626 1.00 94.88 86 ALA A C 1
ATOM 717 O O . ALA A 1 86 ? 7.112 2.094 2.645 1.00 94.88 86 ALA A O 1
ATOM 718 N N . LEU A 1 87 ? 6.008 3.370 4.141 1.00 95.00 87 LEU A N 1
ATOM 719 C CA . LEU A 1 87 ? 6.545 4.645 3.674 1.00 95.00 87 LEU A CA 1
ATOM 720 C C . LEU A 1 87 ? 8.061 4.713 3.891 1.00 95.00 87 LEU A C 1
ATOM 722 O O . LEU A 1 87 ? 8.794 4.994 2.945 1.00 95.00 87 LEU A O 1
ATOM 726 N N . ASP A 1 88 ? 8.532 4.410 5.099 1.00 95.69 88 ASP A N 1
ATOM 727 C CA . ASP A 1 88 ? 9.942 4.493 5.472 1.00 95.69 88 ASP A CA 1
ATOM 728 C C . ASP A 1 88 ? 10.805 3.556 4.622 1.00 95.69 88 ASP A C 1
ATOM 730 O O . ASP A 1 88 ? 11.806 3.983 4.040 1.00 95.69 88 ASP A O 1
ATOM 734 N N . TYR A 1 89 ? 10.365 2.307 4.429 1.00 94.88 89 TYR A N 1
ATOM 735 C CA . TYR A 1 89 ? 11.055 1.382 3.534 1.00 94.88 89 TYR A CA 1
ATOM 736 C C . TYR A 1 89 ? 11.157 1.937 2.107 1.00 94.88 89 TYR A C 1
ATOM 738 O O . TYR A 1 89 ? 12.230 1.892 1.492 1.00 94.88 89 TYR A O 1
ATOM 746 N N . THR A 1 90 ? 10.054 2.489 1.591 1.00 94.38 90 THR A N 1
ATOM 747 C CA . THR A 1 90 ? 9.988 3.056 0.238 1.00 94.38 90 THR A CA 1
ATOM 748 C C . THR A 1 90 ? 10.949 4.236 0.092 1.00 94.38 90 THR A C 1
ATOM 750 O O . THR A 1 90 ? 11.766 4.249 -0.830 1.00 94.38 90 THR A O 1
ATOM 753 N N . THR A 1 91 ? 10.923 5.181 1.029 1.00 94.94 91 THR A N 1
ATOM 754 C CA . THR A 1 91 ? 11.770 6.379 1.008 1.00 94.94 91 THR A CA 1
ATOM 755 C C . THR A 1 91 ? 13.252 6.056 1.201 1.00 94.94 91 THR A C 1
ATOM 757 O O . THR A 1 91 ? 14.107 6.673 0.564 1.00 94.94 91 THR A O 1
ATOM 760 N N . GLN A 1 92 ? 13.594 5.073 2.036 1.00 95.62 92 GLN A N 1
ATOM 761 C CA . GLN A 1 92 ? 14.994 4.738 2.309 1.00 95.62 92 GLN A CA 1
ATOM 762 C C . GLN A 1 92 ? 15.633 3.838 1.244 1.00 95.62 92 GLN A C 1
ATOM 764 O O . GLN A 1 92 ? 16.837 3.945 1.000 1.00 95.62 92 GLN A O 1
ATOM 769 N N . ASN A 1 93 ? 14.859 2.958 0.600 1.00 94.50 93 ASN A N 1
ATOM 770 C CA . ASN A 1 93 ? 15.409 1.909 -0.268 1.00 94.50 93 ASN A CA 1
ATOM 771 C C . ASN A 1 93 ? 14.960 2.041 -1.726 1.00 94.50 93 ASN A C 1
ATOM 773 O O . ASN A 1 93 ? 15.785 1.967 -2.640 1.00 94.50 93 ASN A O 1
ATOM 777 N N . VAL A 1 94 ? 13.668 2.278 -1.950 1.00 94.56 94 VAL A N 1
ATOM 778 C CA . VAL A 1 94 ? 13.052 2.221 -3.282 1.00 94.56 94 VAL A CA 1
ATOM 779 C C . VAL A 1 94 ? 13.257 3.530 -4.033 1.00 94.56 94 VAL A C 1
ATOM 781 O O . VAL A 1 94 ? 13.778 3.511 -5.145 1.00 94.56 94 VAL A O 1
ATOM 784 N N . GLU A 1 95 ? 12.924 4.674 -3.432 1.00 93.75 95 GLU A N 1
ATOM 785 C CA . GLU A 1 95 ? 13.075 5.986 -4.074 1.00 93.75 95 GLU A CA 1
ATOM 786 C C . GLU A 1 95 ? 14.530 6.270 -4.494 1.00 93.75 95 GLU A C 1
ATOM 788 O O . GLU A 1 95 ? 14.756 6.639 -5.654 1.00 93.75 95 GLU A O 1
ATOM 793 N N . PRO A 1 96 ? 15.561 6.039 -3.649 1.00 95.12 96 PRO A N 1
ATOM 794 C CA . PRO A 1 96 ? 16.944 6.277 -4.051 1.00 95.12 96 PRO A CA 1
ATOM 795 C C . PRO A 1 96 ? 17.390 5.336 -5.170 1.00 95.12 96 PRO A C 1
ATOM 797 O O . PRO A 1 96 ? 18.150 5.741 -6.053 1.00 95.12 96 PRO A O 1
ATOM 800 N N . TYR A 1 97 ? 16.923 4.085 -5.151 1.00 95.38 97 TYR A N 1
ATOM 801 C CA . TYR A 1 97 ? 17.166 3.129 -6.227 1.00 95.38 97 TYR A CA 1
ATOM 802 C C . TYR A 1 97 ? 16.501 3.586 -7.533 1.00 95.38 97 TYR A C 1
ATOM 804 O O . TYR A 1 97 ? 17.140 3.580 -8.587 1.00 95.38 97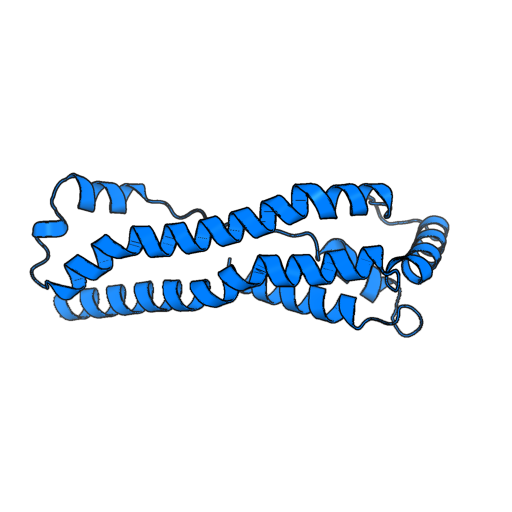 TYR A O 1
ATOM 812 N N . PHE A 1 98 ? 15.261 4.069 -7.469 1.00 94.50 98 PHE A N 1
ATOM 813 C CA . PHE A 1 98 ? 14.493 4.537 -8.621 1.00 94.50 98 PHE A CA 1
ATOM 814 C C . PHE A 1 98 ? 15.127 5.769 -9.257 1.00 94.50 98 PHE A C 1
ATOM 816 O O . PHE A 1 98 ? 15.323 5.791 -10.470 1.00 94.50 98 PHE A O 1
ATOM 823 N N . VAL A 1 99 ? 15.525 6.759 -8.456 1.00 93.19 99 VAL A N 1
ATOM 824 C CA . VAL A 1 99 ? 16.204 7.975 -8.935 1.00 93.19 99 VAL A CA 1
ATOM 825 C C . VAL A 1 99 ? 17.541 7.655 -9.612 1.00 93.19 99 VAL A C 1
ATOM 827 O O . VAL A 1 99 ? 17.917 8.322 -10.576 1.00 93.19 99 VAL A O 1
ATOM 830 N N . LYS A 1 100 ? 18.262 6.627 -9.147 1.00 94.75 100 LYS A N 1
ATOM 831 C CA . LYS A 1 100 ? 19.518 6.175 -9.773 1.00 94.75 100 LYS A CA 1
ATOM 832 C C . LYS A 1 100 ? 19.291 5.373 -11.054 1.00 94.75 100 LYS A C 1
ATOM 834 O O . LYS A 1 100 ? 20.130 5.406 -11.953 1.00 94.75 100 LYS A O 1
ATOM 839 N N . THR A 1 101 ? 18.186 4.638 -11.124 1.00 94.62 101 THR A N 1
ATOM 840 C CA . THR A 1 101 ? 17.952 3.624 -12.158 1.00 94.62 101 THR A CA 1
ATOM 841 C C . THR A 1 101 ? 17.106 4.144 -13.316 1.00 94.62 101 THR A C 1
ATOM 843 O O . THR A 1 101 ? 17.321 3.748 -14.463 1.00 94.62 101 THR A O 1
ATOM 846 N N . PHE A 1 102 ? 16.158 5.042 -13.052 1.00 93.81 102 PHE A N 1
ATOM 847 C CA . PHE A 1 102 ? 15.184 5.530 -14.024 1.00 93.81 102 PHE A CA 1
ATOM 848 C C . PHE A 1 102 ? 15.329 7.025 -14.299 1.00 93.81 102 PHE A C 1
ATOM 850 O O . PHE A 1 102 ? 15.781 7.806 -13.468 1.00 93.81 102 PHE A O 1
ATOM 857 N N . SER A 1 103 ? 14.917 7.435 -15.501 1.00 91.00 103 SER A N 1
ATOM 858 C CA . SER A 1 103 ? 14.861 8.846 -15.884 1.00 91.00 103 SER A CA 1
ATOM 859 C C . SER A 1 103 ? 13.436 9.381 -15.739 1.00 91.00 103 SER A C 1
ATOM 861 O O . SER A 1 103 ? 12.500 8.913 -16.398 1.00 91.00 103 SER A O 1
ATOM 863 N N . PHE A 1 104 ? 13.284 10.390 -14.881 1.00 87.06 104 PHE A N 1
ATOM 864 C CA . PHE A 1 104 ? 12.022 11.079 -14.634 1.00 87.06 104 PHE A CA 1
ATOM 865 C C . PHE A 1 104 ? 11.991 12.417 -15.369 1.00 87.06 104 PHE A C 1
ATOM 867 O O . PHE A 1 104 ? 12.946 13.194 -15.334 1.00 87.06 104 PHE A O 1
ATOM 874 N N . TYR A 1 105 ? 10.870 12.703 -16.030 1.00 88.00 105 TYR A N 1
ATOM 875 C CA . TYR A 1 105 ? 10.707 13.895 -16.856 1.00 88.00 105 TYR A CA 1
ATOM 876 C C . TYR A 1 105 ? 9.437 14.644 -16.462 1.00 88.00 105 TYR A C 1
ATOM 878 O O . TYR A 1 105 ? 8.355 14.066 -16.433 1.00 88.00 105 TYR A O 1
ATOM 886 N N . LYS A 1 106 ? 9.558 15.958 -16.237 1.00 88.12 106 LYS A N 1
ATOM 887 C CA . LYS A 1 106 ? 8.405 16.865 -16.066 1.00 88.12 106 LYS A CA 1
ATOM 888 C C . LYS A 1 106 ? 7.704 17.204 -17.391 1.00 88.12 106 LYS A C 1
ATOM 890 O O . LYS A 1 106 ? 6.646 17.819 -17.388 1.00 88.12 106 LYS A O 1
ATOM 895 N N . ARG A 1 107 ? 8.311 16.827 -18.522 1.00 93.00 107 ARG A N 1
ATOM 896 C CA . ARG A 1 107 ? 7.803 17.025 -19.887 1.00 93.00 107 ARG A CA 1
ATOM 897 C C . ARG A 1 107 ? 7.632 15.680 -20.598 1.00 93.00 107 ARG A C 1
ATOM 899 O O . ARG A 1 107 ? 8.263 14.705 -20.185 1.00 93.00 107 ARG A O 1
ATOM 906 N N . PRO A 1 108 ? 6.877 15.623 -21.708 1.00 90.75 108 PRO A N 1
ATOM 907 C CA . PRO A 1 108 ? 6.886 14.454 -22.576 1.00 90.75 108 PRO A CA 1
ATOM 908 C C . PRO A 1 108 ? 8.312 14.066 -22.997 1.00 90.75 108 PRO A C 1
ATOM 910 O O . PRO A 1 108 ? 9.159 14.925 -23.286 1.00 90.75 108 PRO A O 1
ATOM 913 N N . ARG A 1 109 ? 8.577 12.756 -23.020 1.00 93.25 109 ARG A N 1
ATOM 914 C CA . ARG A 1 109 ? 9.847 12.195 -23.491 1.00 93.25 109 ARG A CA 1
ATOM 915 C C . ARG A 1 109 ? 9.966 12.357 -25.003 1.00 93.25 109 ARG A C 1
ATOM 917 O O . ARG A 1 109 ? 9.009 12.149 -25.747 1.00 93.25 109 ARG A O 1
ATOM 924 N N . THR A 1 110 ? 11.166 12.671 -25.468 1.00 96.38 110 THR A N 1
ATOM 925 C CA . THR A 1 110 ? 11.526 12.574 -26.884 1.00 96.38 110 THR A CA 1
ATOM 926 C C . THR A 1 110 ? 11.586 11.107 -27.315 1.00 96.38 110 THR A C 1
ATOM 928 O O . THR A 1 110 ? 11.746 10.202 -26.494 1.00 96.38 110 THR A O 1
ATOM 931 N N . LYS A 1 111 ? 11.533 10.847 -28.628 1.00 96.00 111 LYS A N 1
ATOM 932 C CA . LYS A 1 111 ? 11.661 9.481 -29.171 1.00 96.00 111 LYS A CA 1
ATOM 933 C C . LYS A 1 111 ? 12.964 8.791 -28.736 1.00 96.00 111 LYS A C 1
ATOM 935 O O . LYS A 1 111 ? 12.953 7.601 -28.442 1.00 96.00 111 LYS A O 1
ATOM 940 N N . LYS A 1 112 ? 14.070 9.542 -28.656 1.00 96.38 112 LYS A N 1
ATOM 941 C CA . LYS A 1 112 ? 15.382 9.023 -28.238 1.00 96.38 112 LYS A CA 1
ATOM 942 C C . LYS A 1 112 ? 15.405 8.641 -26.755 1.00 96.38 112 LYS A C 1
ATOM 944 O O . LYS A 1 112 ? 15.933 7.588 -26.415 1.00 96.38 112 LYS A O 1
ATOM 949 N N . GLU A 1 113 ? 14.815 9.469 -25.893 1.00 95.88 113 GLU A N 1
ATOM 950 C CA . GLU A 1 113 ? 14.670 9.171 -24.459 1.00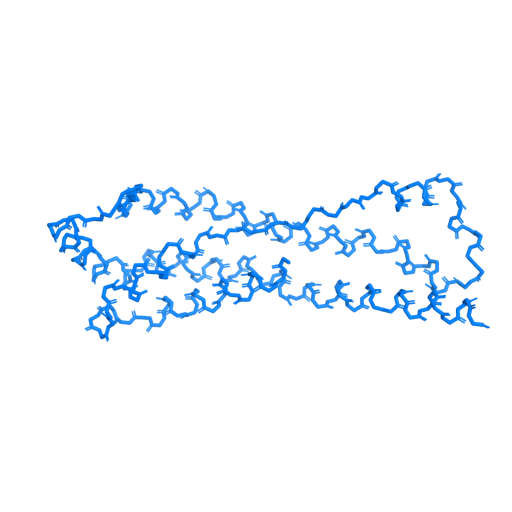 95.88 113 GLU A CA 1
ATOM 951 C C . GLU A 1 113 ? 13.789 7.937 -24.249 1.00 95.88 113 GLU A C 1
ATOM 953 O O . GLU A 1 113 ? 14.194 7.018 -23.548 1.00 95.88 113 GLU A O 1
ATOM 958 N N . ARG A 1 114 ? 12.651 7.853 -24.953 1.00 95.00 114 ARG A N 1
ATOM 959 C CA . ARG A 1 114 ? 11.761 6.684 -24.898 1.00 95.00 114 ARG A CA 1
ATOM 960 C C . ARG A 1 114 ? 12.472 5.390 -25.299 1.00 95.00 114 ARG A C 1
ATOM 962 O O . ARG A 1 114 ? 12.318 4.377 -24.631 1.00 95.00 114 ARG A O 1
ATOM 969 N N . PHE A 1 115 ? 13.266 5.422 -26.369 1.00 95.38 115 PHE A N 1
ATOM 970 C CA . PHE A 1 115 ? 14.041 4.258 -26.802 1.00 95.38 115 PHE A CA 1
ATOM 971 C C . PHE A 1 115 ? 15.083 3.836 -25.754 1.00 95.38 115 PHE A C 1
ATOM 973 O O . PHE A 1 115 ? 15.202 2.652 -25.447 1.00 95.38 115 PHE A O 1
ATOM 980 N N . LYS A 1 116 ? 15.798 4.800 -25.157 1.00 96.06 116 LYS A N 1
ATOM 981 C CA . LYS A 1 116 ? 16.763 4.530 -24.082 1.00 96.06 116 LYS A CA 1
ATOM 982 C C . LYS A 1 116 ? 16.083 3.910 -22.856 1.00 96.06 116 LYS A C 1
ATOM 984 O O . LYS A 1 116 ? 16.569 2.904 -22.345 1.00 96.06 116 LYS A O 1
ATOM 989 N N . ASP A 1 117 ? 14.964 4.481 -22.419 1.00 95.19 117 ASP A N 1
ATOM 990 C CA . ASP A 1 117 ? 14.205 3.984 -21.270 1.00 95.19 117 ASP A CA 1
ATOM 991 C C . ASP A 1 117 ? 13.631 2.588 -21.543 1.00 95.19 117 ASP A C 1
ATOM 993 O O . ASP A 1 117 ? 13.668 1.734 -20.666 1.00 95.19 117 ASP A O 1
ATOM 997 N N . SER A 1 118 ? 13.199 2.307 -22.777 1.00 94.69 118 SER A N 1
ATOM 998 C CA . SER A 1 118 ? 12.733 0.973 -23.171 1.00 94.69 118 SER A CA 1
ATOM 999 C C . SER A 1 118 ? 13.824 -0.091 -23.030 1.00 94.69 118 SER A C 1
ATOM 1001 O O . SER A 1 118 ? 13.550 -1.172 -22.518 1.00 94.69 118 SER A O 1
ATOM 1003 N N . ILE A 1 119 ? 15.061 0.203 -23.446 1.00 96.25 119 ILE A N 1
ATOM 1004 C CA . ILE A 1 119 ? 16.195 -0.716 -23.248 1.00 96.25 119 ILE A CA 1
ATOM 100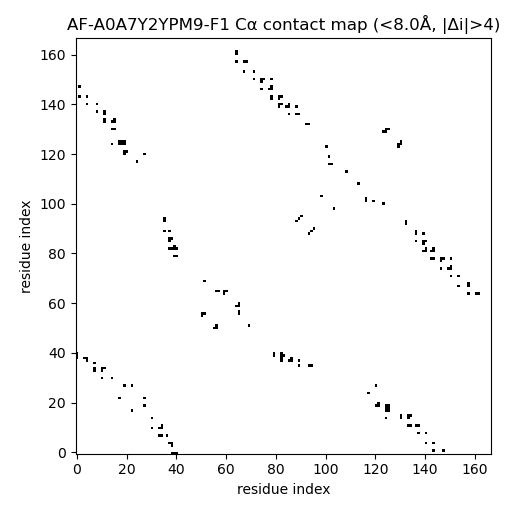5 C C . ILE A 1 119 ? 16.485 -0.887 -21.754 1.00 96.25 119 ILE A C 1
ATOM 1007 O O . ILE A 1 119 ? 16.788 -1.990 -21.299 1.00 96.25 119 ILE A O 1
ATOM 1011 N N . ASN A 1 120 ? 16.379 0.196 -20.983 1.00 96.81 120 ASN A N 1
ATOM 1012 C CA . ASN A 1 120 ? 16.594 0.148 -19.545 1.00 96.81 120 ASN A CA 1
ATOM 1013 C C . ASN A 1 120 ? 15.557 -0.742 -18.845 1.00 96.81 120 ASN A C 1
ATOM 1015 O O . ASN A 1 120 ? 15.939 -1.598 -18.056 1.00 96.81 120 ASN A O 1
ATOM 1019 N N . TYR A 1 121 ? 14.269 -0.613 -19.173 1.00 96.19 121 TYR A N 1
ATOM 1020 C CA . TYR A 1 121 ? 13.203 -1.445 -18.603 1.00 96.19 121 TYR A CA 1
ATOM 1021 C C . TYR A 1 121 ? 13.393 -2.931 -18.902 1.00 96.19 121 TYR A C 1
ATOM 1023 O O . TYR A 1 121 ? 13.306 -3.744 -17.983 1.00 96.19 121 TYR A O 1
ATOM 1031 N N . LEU A 1 122 ? 13.776 -3.275 -20.137 1.00 96.38 122 LEU A N 1
ATOM 1032 C CA . LEU A 1 122 ? 14.104 -4.653 -20.525 1.00 96.38 122 LEU A CA 1
ATOM 1033 C C . LEU A 1 122 ? 15.218 -5.270 -19.666 1.00 96.38 122 LEU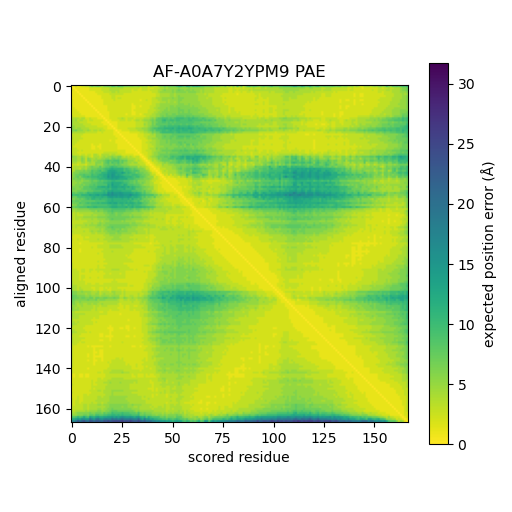 A C 1
ATOM 1035 O O . LEU A 1 122 ? 15.238 -6.482 -19.468 1.00 96.38 122 LEU A O 1
ATOM 1039 N N . LYS A 1 123 ? 16.147 -4.448 -19.165 1.00 96.44 123 LYS A N 1
ATOM 1040 C CA . LYS A 1 123 ? 17.252 -4.887 -18.306 1.00 96.44 123 LYS A CA 1
ATOM 1041 C C . LYS A 1 123 ? 16.879 -4.894 -16.822 1.00 96.44 123 LYS A C 1
ATOM 1043 O O . LYS A 1 123 ? 17.268 -5.808 -16.102 1.00 96.44 123 LYS A O 1
ATOM 1048 N N . VAL A 1 124 ? 16.203 -3.847 -16.357 1.00 96.94 124 VAL A N 1
ATOM 1049 C CA . VAL A 1 124 ? 16.006 -3.565 -14.930 1.00 96.94 124 VAL A CA 1
ATOM 1050 C C . VAL A 1 124 ? 14.841 -4.350 -14.350 1.00 96.94 124 VAL A C 1
ATOM 1052 O O . VAL A 1 124 ? 15.012 -4.952 -13.297 1.00 96.94 124 VAL A O 1
ATOM 1055 N N . ILE A 1 125 ? 13.689 -4.382 -15.023 1.00 96.31 125 ILE A N 1
ATOM 1056 C CA . ILE A 1 125 ? 12.482 -5.034 -14.494 1.00 96.31 125 ILE A CA 1
ATOM 1057 C C . ILE A 1 125 ? 12.729 -6.507 -14.117 1.00 96.31 125 ILE A C 1
ATOM 1059 O O . ILE A 1 125 ? 12.377 -6.885 -13.003 1.00 96.31 125 ILE A O 1
ATOM 1063 N N . PRO A 1 126 ? 13.394 -7.342 -14.941 1.00 96.19 126 PRO A N 1
ATOM 1064 C CA . PRO A 1 126 ? 13.651 -8.735 -14.578 1.00 96.19 126 PRO A CA 1
ATOM 1065 C C . PRO A 1 126 ? 14.874 -8.900 -13.661 1.00 96.19 126 PRO A C 1
ATOM 1067 O O . PRO A 1 126 ? 15.252 -10.022 -13.328 1.00 96.19 126 PRO A O 1
ATOM 1070 N N . SER A 1 127 ? 15.557 -7.812 -13.287 1.00 97.00 127 SER A N 1
ATOM 1071 C CA . SER A 1 127 ? 16.744 -7.896 -12.440 1.00 97.00 127 SER A CA 1
ATOM 1072 C C . SER A 1 127 ? 16.373 -8.293 -11.013 1.00 97.00 127 SER A C 1
ATOM 1074 O O . SER A 1 127 ? 15.369 -7.845 -10.462 1.00 97.00 127 SER A O 1
ATOM 1076 N N . ARG A 1 128 ? 17.232 -9.097 -10.379 1.00 96.44 128 ARG A N 1
ATOM 1077 C CA . ARG A 1 128 ? 17.021 -9.550 -8.998 1.00 96.44 128 ARG A CA 1
ATOM 1078 C C . ARG A 1 128 ? 16.893 -8.391 -8.010 1.00 96.44 128 ARG A C 1
ATOM 1080 O O . ARG A 1 128 ? 16.114 -8.482 -7.074 1.00 96.44 128 ARG A O 1
ATOM 1087 N N . GLU A 1 129 ? 17.661 -7.323 -8.209 1.00 96.44 129 GLU A N 1
ATOM 1088 C CA . GLU A 1 129 ? 17.603 -6.143 -7.346 1.00 96.44 129 GLU A CA 1
ATOM 1089 C C . GLU A 1 129 ? 16.227 -5.477 -7.419 1.00 96.44 129 GLU A C 1
ATOM 1091 O O . GLU A 1 129 ? 15.595 -5.295 -6.384 1.00 96.44 129 GLU A O 1
ATOM 1096 N N . PHE A 1 130 ? 15.727 -5.206 -8.629 1.00 96.62 130 PHE A N 1
ATOM 1097 C CA . PHE A 1 130 ? 14.394 -4.635 -8.823 1.00 96.62 130 PHE A CA 1
ATOM 1098 C C . PHE A 1 130 ? 13.305 -5.531 -8.219 1.00 96.62 130 PHE A C 1
ATOM 1100 O O . PHE A 1 130 ? 12.483 -5.062 -7.437 1.00 96.62 130 PHE A O 1
ATOM 1107 N N . GLN A 1 131 ? 13.340 -6.829 -8.527 1.00 97.06 131 GLN A N 1
ATOM 1108 C CA . GLN A 1 131 ? 12.363 -7.805 -8.042 1.00 97.06 131 GLN A CA 1
ATOM 1109 C C . GLN A 1 131 ? 12.339 -7.891 -6.513 1.00 97.06 131 GLN A C 1
ATOM 1111 O O . GLN A 1 131 ? 11.272 -7.849 -5.909 1.00 97.06 131 GLN A O 1
ATOM 1116 N N . ASN A 1 132 ? 13.509 -7.913 -5.870 1.00 96.75 132 ASN A N 1
ATOM 1117 C CA . ASN A 1 132 ? 13.601 -7.910 -4.413 1.00 96.75 132 ASN A CA 1
ATOM 1118 C C . ASN A 1 132 ? 12.974 -6.653 -3.796 1.00 96.75 132 ASN A C 1
ATOM 1120 O O . ASN A 1 132 ? 12.290 -6.766 -2.784 1.00 96.75 132 ASN A O 1
ATOM 1124 N N . GLN A 1 133 ? 13.184 -5.477 -4.399 1.00 96.12 133 GLN A N 1
ATOM 1125 C CA . GLN A 1 133 ? 12.558 -4.238 -3.926 1.00 96.12 133 GLN A CA 1
ATOM 1126 C C . GLN A 1 133 ? 11.031 -4.323 -4.036 1.00 96.12 133 GLN A C 1
ATOM 1128 O O . GLN A 1 133 ? 10.337 -3.994 -3.081 1.00 96.12 133 GLN A O 1
ATOM 1133 N N . MET A 1 134 ? 10.493 -4.812 -5.161 1.00 96.19 134 MET A N 1
ATOM 1134 C CA . MET A 1 134 ? 9.038 -4.934 -5.343 1.00 96.19 134 MET A CA 1
ATOM 1135 C C . MET A 1 134 ? 8.418 -5.926 -4.354 1.00 96.19 134 MET A C 1
ATOM 1137 O O . MET A 1 134 ? 7.414 -5.616 -3.717 1.00 96.19 134 MET A O 1
ATOM 1141 N N . ILE A 1 135 ? 9.049 -7.088 -4.172 1.00 96.12 135 ILE A N 1
ATOM 1142 C CA . ILE A 1 135 ? 8.600 -8.106 -3.213 1.00 96.12 135 ILE A CA 1
ATOM 1143 C C . ILE A 1 135 ? 8.616 -7.549 -1.787 1.00 96.12 135 ILE A C 1
ATOM 1145 O O . ILE A 1 135 ? 7.663 -7.744 -1.038 1.00 96.12 135 ILE A O 1
ATOM 1149 N N . TYR A 1 136 ? 9.674 -6.831 -1.405 1.00 95.94 136 TYR A N 1
ATOM 1150 C CA . TYR A 1 136 ? 9.780 -6.310 -0.047 1.00 95.94 136 TYR A CA 1
ATOM 1151 C C . TYR A 1 136 ? 8.774 -5.190 0.232 1.00 95.94 136 TYR A C 1
ATOM 1153 O O . TYR A 1 136 ? 8.232 -5.143 1.331 1.00 95.94 136 TYR A O 1
ATOM 1161 N N . ILE A 1 137 ? 8.453 -4.330 -0.746 1.00 94.69 137 ILE A N 1
ATOM 1162 C CA . ILE A 1 137 ? 7.327 -3.395 -0.584 1.00 94.69 137 ILE A CA 1
ATOM 1163 C C . ILE A 1 137 ? 6.045 -4.183 -0.284 1.00 94.69 137 ILE A C 1
ATOM 1165 O O . ILE A 1 137 ? 5.308 -3.795 0.613 1.00 94.69 137 ILE A O 1
ATOM 1169 N N . GLY A 1 138 ? 5.803 -5.303 -0.975 1.00 94.75 138 GLY A N 1
ATOM 1170 C CA . GLY A 1 138 ? 4.677 -6.194 -0.679 1.00 94.75 138 GLY A CA 1
ATOM 1171 C C . GLY A 1 138 ? 4.663 -6.671 0.778 1.00 94.75 138 GLY A C 1
ATOM 1172 O O . GLY A 1 138 ? 3.638 -6.559 1.444 1.00 94.75 138 GLY A O 1
ATOM 1173 N N . PHE A 1 139 ? 5.809 -7.109 1.312 1.00 95.25 139 PHE A N 1
ATOM 1174 C CA . PHE A 1 139 ? 5.924 -7.461 2.735 1.00 95.25 139 PHE A CA 1
ATOM 1175 C C . PHE A 1 139 ? 5.661 -6.274 3.663 1.00 95.25 139 PHE A C 1
ATOM 1177 O O . PHE A 1 139 ? 4.977 -6.425 4.669 1.00 95.25 139 PHE A O 1
ATOM 1184 N N . ALA A 1 140 ? 6.156 -5.086 3.319 1.00 94.50 140 ALA A N 1
ATOM 1185 C CA . ALA A 1 140 ? 5.931 -3.889 4.121 1.00 94.50 140 ALA A CA 1
ATOM 1186 C C . ALA A 1 140 ? 4.461 -3.434 4.122 1.00 94.50 140 ALA A C 1
ATOM 1188 O O . ALA A 1 140 ? 4.032 -2.783 5.067 1.00 94.50 140 ALA A O 1
ATOM 1189 N N . LEU A 1 141 ? 3.681 -3.789 3.095 1.00 95.06 141 LEU A N 1
ATOM 1190 C CA . LEU A 1 141 ? 2.243 -3.515 3.026 1.00 95.06 141 LEU A CA 1
ATOM 1191 C C . LEU A 1 141 ? 1.381 -4.554 3.762 1.00 95.06 141 LEU A C 1
ATOM 1193 O O . LEU A 1 141 ? 0.179 -4.336 3.899 1.00 95.06 141 LEU A O 1
ATOM 1197 N N . GLN A 1 142 ? 1.947 -5.678 4.210 1.00 95.12 142 GLN A N 1
ATOM 1198 C CA . GLN A 1 142 ? 1.164 -6.781 4.771 1.00 95.12 142 GLN A CA 1
ATOM 1199 C C . GLN A 1 142 ? 0.356 -6.352 6.004 1.00 95.12 142 GLN A C 1
ATOM 1201 O O . GLN A 1 142 ? -0.846 -6.615 6.047 1.00 95.12 142 GLN A O 1
ATOM 1206 N N . GLY A 1 143 ? 0.981 -5.635 6.942 1.00 94.56 143 GLY A N 1
ATOM 1207 C CA . GLY A 1 143 ? 0.311 -5.140 8.148 1.00 94.56 143 GLY A CA 1
ATOM 1208 C C . GLY A 1 143 ? -0.892 -4.247 7.823 1.00 94.56 143 GLY A C 1
ATOM 1209 O O . GLY A 1 143 ? -2.008 -4.514 8.260 1.00 94.56 143 GLY A O 1
ATOM 1210 N N . ILE A 1 144 ? -0.735 -3.317 6.869 1.00 96.00 144 ILE A N 1
ATOM 1211 C CA . ILE A 1 144 ? -1.838 -2.475 6.369 1.00 96.00 144 ILE A CA 1
ATOM 1212 C C . ILE A 1 144 ? -3.033 -3.326 5.911 1.00 96.00 144 ILE A C 1
ATOM 1214 O O . ILE A 1 144 ? -4.187 -2.961 6.156 1.00 96.00 144 ILE A O 1
ATOM 1218 N N . PHE A 1 145 ? -2.791 -4.436 5.204 1.00 96.50 145 PHE A N 1
ATOM 1219 C CA . PHE A 1 145 ? -3.862 -5.298 4.698 1.00 96.50 145 PHE A CA 1
ATOM 1220 C C . PHE A 1 145 ? -4.519 -6.156 5.774 1.00 96.50 145 PHE A C 1
ATOM 1222 O O . PHE A 1 145 ? -5.707 -6.455 5.635 1.00 96.50 145 PHE A O 1
ATOM 1229 N N . GLU A 1 146 ? -3.785 -6.509 6.825 1.00 95.31 146 GLU A N 1
ATOM 1230 C CA . GLU A 1 146 ? -4.307 -7.215 7.994 1.00 95.31 146 GLU A CA 1
ATOM 1231 C C . GLU A 1 146 ? -5.142 -6.270 8.874 1.00 95.31 146 GLU A C 1
ATOM 1233 O O . GLU A 1 146 ? -6.277 -6.592 9.234 1.00 95.31 146 GLU A O 1
ATOM 1238 N N . GLU A 1 147 ? -4.644 -5.064 9.137 1.00 94.50 147 GLU A N 1
ATOM 1239 C CA . GLU A 1 147 ? -5.237 -4.131 10.094 1.00 94.50 147 GLU A CA 1
ATOM 1240 C C . GLU A 1 147 ? -6.293 -3.199 9.492 1.00 94.50 147 GLU A C 1
ATOM 1242 O O . GLU A 1 147 ? -7.262 -2.830 10.157 1.00 94.50 147 GLU A O 1
ATOM 1247 N N . GLY A 1 148 ? -6.180 -2.839 8.213 1.00 94.50 148 GLY A N 1
ATOM 1248 C CA . GLY A 1 148 ? -7.128 -1.938 7.550 1.00 94.50 148 GLY A CA 1
ATOM 1249 C C . GLY A 1 148 ? -8.590 -2.410 7.602 1.00 94.50 148 GLY A C 1
ATOM 1250 O O . GLY A 1 148 ? -9.477 -1.607 7.922 1.00 94.50 148 GLY A O 1
ATOM 1251 N N . PRO A 1 149 ? -8.890 -3.695 7.324 1.00 95.06 149 PRO A N 1
ATOM 1252 C CA . PRO A 1 149 ? -10.228 -4.252 7.502 1.00 95.06 149 PRO A CA 1
ATOM 1253 C C . PRO A 1 149 ? -10.696 -4.248 8.960 1.00 95.06 149 PRO A C 1
ATOM 1255 O O . PRO A 1 149 ? -11.868 -3.964 9.206 1.00 95.06 149 PRO A O 1
ATOM 1258 N N . ILE A 1 150 ? -9.797 -4.519 9.914 1.00 94.50 150 ILE A N 1
ATOM 1259 C CA . ILE A 1 150 ? -10.097 -4.498 11.353 1.00 94.50 150 ILE A CA 1
ATOM 1260 C C . ILE A 1 150 ? -10.510 -3.086 11.765 1.00 94.50 150 ILE A C 1
ATOM 1262 O O . ILE A 1 150 ? -11.598 -2.897 12.307 1.00 94.50 150 ILE A O 1
ATOM 1266 N N . LEU A 1 151 ? -9.709 -2.080 11.407 1.00 94.62 151 LEU A N 1
ATOM 1267 C CA . LEU A 1 151 ? -10.006 -0.680 11.687 1.00 94.62 151 LEU A CA 1
ATOM 1268 C C . LEU A 1 151 ? -11.353 -0.253 11.089 1.00 94.62 151 LEU A C 1
ATOM 1270 O O . LEU A 1 151 ? -12.151 0.413 11.750 1.00 94.62 151 LEU A O 1
ATOM 1274 N N . ARG A 1 152 ? -11.635 -0.646 9.839 1.00 94.38 152 ARG A N 1
ATOM 1275 C CA . ARG A 1 152 ? -12.923 -0.353 9.195 1.00 94.38 152 ARG A CA 1
ATOM 1276 C C . ARG A 1 152 ? -14.090 -0.988 9.948 1.00 94.38 152 ARG A C 1
ATOM 1278 O O . ARG A 1 152 ? -15.110 -0.324 10.118 1.00 94.38 152 ARG A O 1
ATOM 1285 N N . ASN A 1 153 ? -13.957 -2.246 10.355 1.00 95.12 153 ASN A N 1
ATOM 1286 C CA . ASN A 1 153 ? -15.007 -2.948 11.082 1.00 95.12 153 ASN A CA 1
ATOM 1287 C C . ASN A 1 153 ? -15.256 -2.305 12.450 1.00 95.12 153 ASN A C 1
ATOM 1289 O O . ASN A 1 153 ? -16.411 -2.059 12.777 1.00 95.12 153 ASN A O 1
ATOM 1293 N N . GLU A 1 154 ? -14.208 -1.923 13.186 1.00 94.56 154 GLU A N 1
ATOM 1294 C CA . GLU A 1 154 ? -14.362 -1.203 14.459 1.00 94.56 154 GLU A CA 1
ATOM 1295 C C . GLU A 1 154 ? -15.117 0.123 14.285 1.00 94.56 154 GLU A C 1
ATOM 1297 O O . GLU A 1 154 ? -16.015 0.431 15.068 1.00 94.56 154 GLU A O 1
ATOM 1302 N N . PHE A 1 155 ? -14.828 0.895 13.229 1.00 93.81 155 PHE A N 1
ATOM 1303 C CA . PHE A 1 155 ? -15.597 2.111 12.938 1.00 93.81 155 PHE A CA 1
ATOM 1304 C C . PHE A 1 155 ? -17.076 1.822 12.664 1.00 93.81 155 PHE A C 1
ATOM 1306 O O . PHE A 1 155 ? -17.933 2.531 13.190 1.00 93.81 155 PHE A O 1
ATOM 1313 N N . VAL A 1 156 ? -17.376 0.804 11.853 1.00 95.62 156 VAL A N 1
ATOM 1314 C CA . VAL A 1 156 ? -18.759 0.425 11.520 1.00 95.62 156 VAL A CA 1
ATOM 1315 C C . VAL A 1 156 ? -19.510 -0.038 12.768 1.00 95.62 156 VAL A C 1
ATOM 1317 O O . VAL A 1 156 ? -20.610 0.441 13.021 1.00 95.62 156 VAL A O 1
ATOM 1320 N N . GLU A 1 157 ? -18.906 -0.896 13.591 1.00 95.25 157 GLU A N 1
ATOM 1321 C CA . GLU A 1 157 ? -19.536 -1.393 14.817 1.00 95.25 157 GLU A CA 1
ATOM 1322 C C . GLU A 1 157 ? -19.811 -0.261 15.817 1.00 95.25 157 GLU A C 1
ATOM 1324 O O . GLU A 1 157 ? -20.901 -0.193 16.384 1.00 95.25 157 GLU A O 1
ATOM 1329 N N . ILE A 1 158 ? -18.870 0.675 15.993 1.00 94.00 158 ILE A N 1
ATOM 1330 C CA . ILE A 1 158 ? -19.080 1.858 16.841 1.00 94.00 158 ILE A CA 1
ATOM 1331 C C . ILE A 1 158 ? -20.233 2.720 16.307 1.00 94.00 158 ILE A C 1
ATOM 1333 O O . ILE A 1 158 ? -21.066 3.161 17.099 1.00 94.00 158 ILE A O 1
ATOM 1337 N N . MET A 1 159 ? -20.303 2.956 14.991 1.00 93.19 159 MET A N 1
ATOM 1338 C CA . MET A 1 159 ? -21.388 3.731 14.373 1.00 93.19 159 MET A CA 1
ATOM 1339 C C . MET A 1 159 ? -22.751 3.069 14.594 1.00 93.19 159 MET A C 1
ATOM 1341 O O . MET A 1 159 ? -23.657 3.714 15.116 1.00 93.19 159 MET A O 1
ATOM 1345 N N . ASP A 1 160 ? -22.865 1.771 14.311 1.00 94.81 160 ASP A N 1
ATOM 1346 C CA . ASP A 1 160 ? -24.108 1.014 14.489 1.00 94.81 160 ASP A CA 1
ATOM 1347 C C . ASP A 1 160 ? -24.586 1.024 15.951 1.00 94.81 160 ASP A C 1
ATOM 1349 O O . ASP A 1 160 ? -25.785 1.042 16.237 1.00 94.81 160 ASP A O 1
ATOM 1353 N N . MET A 1 161 ? -23.655 0.985 16.907 1.00 93.69 161 MET A N 1
ATOM 1354 C CA . MET A 1 161 ? -23.975 1.058 18.333 1.00 93.69 161 MET A CA 1
ATOM 1355 C C . MET A 1 161 ? -24.436 2.448 18.769 1.00 93.69 161 MET A C 1
ATOM 1357 O O . MET A 1 161 ? -25.282 2.537 19.658 1.00 93.69 161 MET A O 1
ATOM 1361 N N . ILE A 1 162 ? -23.885 3.512 18.179 1.00 90.62 162 ILE A N 1
ATOM 1362 C CA . ILE A 1 162 ? -24.330 4.888 18.427 1.00 90.62 162 ILE A CA 1
ATOM 1363 C C . ILE A 1 162 ? -25.741 5.081 17.869 1.00 90.62 162 ILE A C 1
ATOM 1365 O O . ILE A 1 162 ? -26.604 5.579 18.587 1.00 90.62 162 ILE A O 1
ATOM 1369 N N . ASP A 1 163 ? -26.000 4.635 16.640 1.00 91.00 163 ASP A N 1
ATOM 1370 C CA . ASP A 1 163 ? -27.306 4.800 15.993 1.00 91.00 163 ASP A CA 1
ATOM 1371 C C . ASP A 1 163 ? -28.421 4.103 16.789 1.00 91.00 163 ASP A C 1
ATOM 1373 O O . ASP A 1 163 ? -29.454 4.706 17.069 1.00 91.00 163 ASP A O 1
ATOM 1377 N N . LYS A 1 164 ? -28.162 2.892 17.303 1.00 89.44 164 LYS A N 1
ATOM 1378 C CA . LYS A 1 164 ? -29.095 2.159 18.185 1.00 89.44 164 LYS A CA 1
ATOM 1379 C C . LYS A 1 164 ? -29.406 2.848 19.517 1.00 89.44 164 LYS A C 1
ATOM 1381 O O . LYS A 1 164 ? -30.333 2.427 20.200 1.00 89.44 164 LYS A O 1
ATOM 1386 N N . GLN A 1 165 ? -28.604 3.819 19.952 1.00 81.31 165 GLN A N 1
ATOM 1387 C CA . GLN A 1 165 ? -28.884 4.600 21.165 1.00 81.31 165 GLN A CA 1
ATOM 1388 C C . GLN A 1 165 ? -29.695 5.864 20.892 1.00 81.31 165 GLN A C 1
ATOM 1390 O O . GLN A 1 165 ? -30.186 6.479 21.840 1.00 81.31 165 GLN A O 1
ATOM 1395 N N . LEU A 1 166 ? -29.747 6.295 19.633 1.00 77.69 166 LEU A N 1
ATOM 1396 C CA . LEU A 1 166 ? -30.446 7.502 19.207 1.00 77.69 166 LEU A CA 1
ATOM 1397 C C . LEU A 1 166 ? -31.881 7.210 18.741 1.00 77.69 166 LEU A C 1
ATOM 1399 O O . LEU A 1 166 ? -32.681 8.145 18.682 1.00 77.69 166 LEU A O 1
ATOM 1403 N N . GLU A 1 167 ? -32.187 5.946 18.430 1.00 64.62 167 GLU A N 1
ATOM 1404 C CA . GLU A 1 167 ? -33.544 5.402 18.238 1.00 64.62 167 GLU A CA 1
ATOM 1405 C C . GLU A 1 167 ? -34.271 5.154 19.571 1.00 64.62 167 GLU A C 1
ATOM 1407 O O . GLU A 1 167 ? -35.480 5.484 19.639 1.00 64.62 167 GLU A O 1
#

Secondary structure (DSSP, 8-state):
-HHHHHHHHHHHHHHHS--TTTS-HHHHHHHHTTTT---------HHHHHHHHTTGGGG---HHHHHHHHHHHHHHHHHHHHHHHHHHHIIIIIHHHHHHHS---SSPPPHHHHHHHHHHHHHHTTSHHHHHHHHHHHHHTHHHHHHHHHHHHHHHHHHHHHHHHH-

pLDDT: mean 92.37, std 4.52, range [64.62, 97.06]

Solvent-accessible surface area (backbone atoms only — not comparable to full-atom values): 9593 Å² total; per-residue (Å²): 105,70,68,59,53,53,54,31,50,55,40,34,56,49,54,66,74,45,56,59,88,82,48,55,65,68,61,54,55,57,44,68,76,46,56,77,69,68,73,79,77,81,78,88,52,67,68,61,52,47,35,57,76,69,52,56,49,70,73,49,80,52,63,66,62,40,51,50,61,67,50,46,59,56,54,54,47,54,39,40,52,27,33,48,50,33,37,50,52,35,62,73,53,46,49,59,50,44,65,75,72,50,89,84,67,102,57,87,75,52,74,69,55,51,52,54,49,48,56,46,44,59,57,44,53,76,27,68,71,50,38,51,54,45,53,49,51,54,60,37,43,45,55,34,66,63,38,48,61,52,46,52,48,53,53,51,54,52,50,57,55,52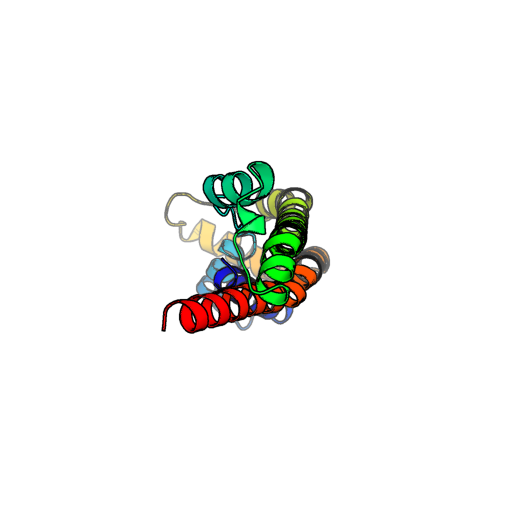,54,68,71,76,111